Protein AF-A0A164KEP4-F1 (afdb_monomer_lite)

Organism: Bacillus cereus (NCBI:txid1396)

Radius of gyration: 26.26 Å; chains: 1; bounding box: 68×42×62 Å

Secondary structure (DSSP, 8-state):
---THHHHHHHHHHHHHHHHHHH----------------------------------------------TT----GGGGS-HHHHHHHHHHHHHHHSTT-HHHHHHHHHHHHHHHHHHHTPPP-SHHHHHHHHHHHHHSTT-HHHHHHHHHHHHHHHHT--

pLDDT: mean 72.03, std 28.08, range [28.97, 98.75]

Foldseek 3Di:
DPDPPCVPVVVVVVVVVVVCVVPPDDDDDDDDDDDDDDDDDDDDDDDDDDDDDDDDDDDDDDDDPPPPPQPDAQQCLLVDDLVVLLVVLLVVLCVVPPPPVVSSVVSSVLLSVLSVVSNPDRDDDPVLNVLLVVLCVVQPSRSVSSSVSSVVVVVVVVVVD

Structure (mmCIF, N/CA/C/O backbone):
data_AF-A0A164KEP4-F1
#
_entry.id   AF-A0A164KEP4-F1
#
loop_
_atom_site.group_PDB
_atom_site.id
_atom_site.type_symbol
_atom_site.label_atom_id
_atom_site.label_alt_id
_atom_site.label_comp_id
_atom_site.label_asym_id
_atom_site.label_entity_id
_atom_site.label_seq_id
_atom_site.pdbx_PDB_ins_code
_atom_site.Cartn_x
_atom_site.Cartn_y
_atom_site.Cartn_z
_atom_site.occupancy
_atom_site.B_iso_or_equiv
_atom_site.auth_seq_id
_atom_site.auth_comp_id
_atom_site.auth_asym_id
_atom_site.auth_atom_id
_atom_site.pdbx_PDB_model_num
ATOM 1 N N . MET A 1 1 ? -13.850 -23.893 -7.422 1.00 38.22 1 MET A N 1
ATOM 2 C CA . MET A 1 1 ? -13.048 -22.978 -8.260 1.00 38.22 1 MET A CA 1
ATOM 3 C C . MET A 1 1 ? -13.632 -21.589 -8.088 1.00 38.22 1 MET A C 1
ATOM 5 O O . MET A 1 1 ? -14.712 -21.326 -8.595 1.00 38.22 1 MET A O 1
ATOM 9 N N . GLN A 1 2 ? -13.005 -20.753 -7.261 1.00 50.28 2 GLN A N 1
ATOM 10 C CA . GLN A 1 2 ? -13.397 -19.351 -7.129 1.00 50.28 2 GLN A CA 1
ATOM 11 C C . GLN A 1 2 ? -12.776 -18.594 -8.298 1.00 50.28 2 GLN A C 1
ATOM 13 O O . GLN A 1 2 ? -11.561 -18.571 -8.474 1.00 50.28 2 GLN A O 1
ATOM 18 N N . ASN A 1 3 ? -13.642 -18.045 -9.134 1.00 43.00 3 ASN A N 1
ATOM 19 C CA . ASN A 1 3 ? -13.293 -17.336 -10.347 1.00 43.00 3 ASN A CA 1
ATOM 20 C C . ASN A 1 3 ? -12.384 -16.128 -10.056 1.00 43.00 3 ASN A C 1
ATOM 22 O O . ASN A 1 3 ? -12.826 -15.124 -9.506 1.00 43.00 3 ASN A O 1
ATOM 26 N N . SER A 1 4 ? -11.125 -16.199 -10.499 1.00 52.56 4 SER A N 1
ATOM 27 C CA . SER A 1 4 ? -10.121 -15.122 -10.424 1.00 52.56 4 SER A CA 1
ATOM 28 C C . SER A 1 4 ? -10.380 -13.946 -11.383 1.00 52.56 4 SER A C 1
ATOM 30 O O . SER A 1 4 ? -9.485 -13.141 -11.633 1.00 52.56 4 SER A O 1
ATOM 32 N N . PHE A 1 5 ? -11.593 -13.816 -11.928 1.00 51.25 5 PHE A N 1
ATOM 33 C CA . PHE A 1 5 ? -11.946 -12.735 -12.854 1.00 51.25 5 PHE A CA 1
ATOM 34 C C . PHE A 1 5 ? -12.032 -11.358 -12.164 1.00 51.25 5 PHE A C 1
ATOM 36 O O . PHE A 1 5 ? -11.937 -10.338 -12.841 1.00 51.25 5 PHE A O 1
ATOM 43 N N . TYR A 1 6 ? -12.129 -11.307 -10.828 1.00 50.31 6 TYR A N 1
ATOM 44 C CA . TYR A 1 6 ? -12.273 -10.055 -10.067 1.00 50.31 6 TYR A CA 1
ATOM 45 C C . TYR A 1 6 ? -10.962 -9.439 -9.560 1.00 50.31 6 TYR A C 1
ATOM 47 O O . TYR A 1 6 ? -10.939 -8.256 -9.241 1.00 50.31 6 TYR A O 1
ATOM 55 N N . THR A 1 7 ? -9.852 -10.180 -9.527 1.00 55.94 7 THR A N 1
ATOM 56 C CA . THR A 1 7 ? -8.582 -9.667 -8.973 1.00 55.94 7 THR A CA 1
ATOM 57 C C . THR A 1 7 ? -7.692 -8.972 -10.003 1.00 55.94 7 THR A C 1
ATOM 59 O O . THR A 1 7 ? -6.799 -8.220 -9.628 1.00 55.94 7 THR A O 1
ATOM 62 N N . LYS A 1 8 ? -7.936 -9.173 -11.304 1.00 54.47 8 LYS A N 1
ATOM 63 C CA . LYS A 1 8 ? -7.182 -8.509 -12.387 1.00 54.47 8 LYS A CA 1
ATOM 64 C C . LYS A 1 8 ? -7.985 -7.479 -13.182 1.00 54.47 8 LYS A C 1
ATOM 66 O O . LYS A 1 8 ? -7.384 -6.600 -13.788 1.00 54.47 8 LYS A O 1
ATOM 71 N N . TRP A 1 9 ? -9.317 -7.552 -13.169 1.00 52.31 9 TRP A N 1
ATOM 72 C CA . TRP A 1 9 ? -10.171 -6.681 -13.988 1.00 52.31 9 TRP A CA 1
ATOM 73 C C . TRP A 1 9 ? -10.621 -5.400 -13.263 1.00 52.31 9 TRP A C 1
ATOM 75 O O . TRP A 1 9 ? -10.809 -4.363 -13.895 1.00 52.31 9 TRP A O 1
ATOM 85 N N . TRP A 1 10 ? -10.724 -5.428 -11.931 1.00 50.81 10 TRP A N 1
ATOM 86 C CA . TRP A 1 10 ? -11.235 -4.301 -11.140 1.00 50.81 10 TRP A CA 1
ATOM 87 C C . TRP A 1 10 ? -10.346 -3.041 -11.202 1.00 50.81 10 TRP A C 1
ATOM 89 O O . TRP A 1 10 ? -10.863 -1.926 -11.214 1.00 50.81 10 TRP A O 1
ATOM 99 N N . PHE A 1 11 ? -9.028 -3.199 -11.373 1.00 48.41 11 PHE A N 1
ATOM 100 C CA . PHE A 1 11 ? -8.101 -2.070 -11.537 1.00 48.41 11 PHE A CA 1
ATOM 101 C C . PHE A 1 11 ? -8.255 -1.335 -12.879 1.00 48.41 11 PHE A C 1
ATOM 103 O O . PHE A 1 11 ? -8.139 -0.112 -12.921 1.00 48.41 11 PHE A O 1
ATOM 110 N N . TRP A 1 12 ? -8.600 -2.040 -13.965 1.00 53.8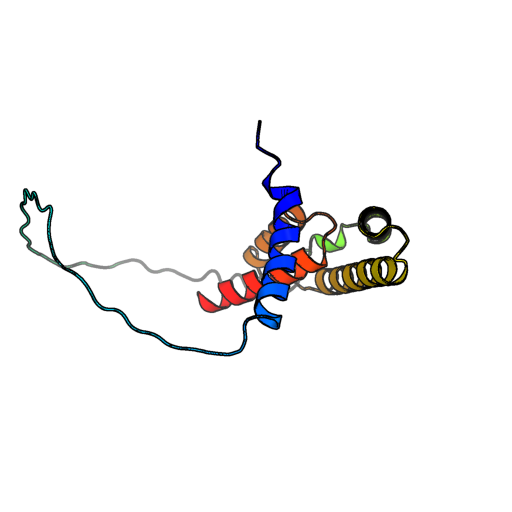1 12 TRP A N 1
ATOM 111 C CA . TRP A 1 12 ? -8.922 -1.398 -15.249 1.00 53.81 12 TRP A CA 1
ATOM 112 C C . TRP A 1 12 ? -10.261 -0.647 -15.203 1.00 53.81 12 TRP A C 1
ATOM 114 O O . TRP A 1 12 ? -10.425 0.356 -15.896 1.00 53.81 12 TRP A O 1
ATOM 124 N N . PHE A 1 13 ? -11.200 -1.073 -14.351 1.00 49.06 13 PHE A N 1
ATOM 125 C CA . PHE A 1 13 ? -12.494 -0.402 -14.201 1.00 49.06 13 PHE A CA 1
ATOM 126 C C . PHE A 1 13 ? -12.362 0.986 -13.542 1.00 49.06 13 PHE A C 1
ATOM 128 O O . PHE A 1 13 ? -13.067 1.908 -13.940 1.00 49.06 13 PHE A O 1
ATOM 135 N N . MET A 1 14 ? -11.416 1.186 -12.613 1.00 55.78 14 MET A N 1
ATOM 136 C CA . MET A 1 14 ? -11.170 2.502 -11.995 1.00 55.78 14 MET A CA 1
ATOM 137 C C . MET A 1 14 ? -10.505 3.504 -12.952 1.00 55.78 14 MET A C 1
ATOM 139 O O . MET A 1 14 ? -10.899 4.667 -12.990 1.00 55.78 14 MET A O 1
ATOM 143 N N . ILE A 1 15 ? -9.549 3.063 -13.778 1.00 57.00 15 ILE A N 1
ATOM 144 C CA . ILE A 1 15 ? -8.893 3.939 -14.766 1.00 57.00 15 ILE A CA 1
ATOM 145 C C . ILE A 1 15 ? -9.878 4.328 -15.886 1.00 57.00 15 ILE A C 1
ATOM 147 O O . ILE A 1 15 ? -9.916 5.487 -16.297 1.00 57.00 15 ILE A O 1
ATOM 151 N N . ALA A 1 16 ? -10.745 3.408 -16.327 1.00 52.84 16 ALA A N 1
ATOM 152 C CA . ALA A 1 16 ? -11.769 3.700 -17.335 1.00 52.84 16 ALA A CA 1
ATOM 153 C C . ALA A 1 16 ? -12.840 4.700 -16.847 1.00 52.84 16 ALA A C 1
ATOM 155 O O . ALA A 1 16 ? -13.275 5.554 -17.619 1.00 52.84 16 ALA A O 1
ATOM 156 N N . VAL A 1 17 ? -13.229 4.657 -15.565 1.00 55.03 17 VAL A N 1
ATOM 157 C CA . VAL A 1 17 ? -14.188 5.619 -14.986 1.00 55.03 17 VAL A CA 1
ATOM 158 C C . VAL A 1 17 ? -13.609 7.042 -14.941 1.00 55.03 17 VAL A C 1
ATOM 160 O O . VAL A 1 17 ? -14.341 7.997 -15.189 1.00 55.03 17 VAL A O 1
ATOM 163 N N . VAL A 1 18 ? -12.299 7.208 -14.727 1.00 51.94 18 VAL A N 1
ATOM 164 C CA . VAL A 1 18 ? -11.646 8.534 -14.721 1.00 51.94 18 VAL A CA 1
ATOM 165 C C . VAL A 1 18 ? -11.544 9.141 -16.132 1.00 51.94 18 VAL A C 1
ATOM 167 O O . VAL A 1 18 ? -11.707 10.350 -16.284 1.00 51.94 18 VAL A O 1
ATOM 170 N N . VAL A 1 19 ? -11.368 8.332 -17.185 1.00 51.28 19 VAL A N 1
ATOM 171 C CA . VAL A 1 19 ? -11.310 8.833 -18.578 1.00 51.28 19 VAL A CA 1
ATOM 172 C C . VAL A 1 19 ? -12.693 9.251 -19.108 1.00 51.28 19 VAL A C 1
ATOM 174 O O . VAL A 1 19 ? -12.793 10.230 -19.849 1.00 51.28 19 VAL A O 1
ATOM 177 N N . ILE A 1 20 ? -13.780 8.590 -18.684 1.00 48.28 20 ILE A N 1
ATOM 178 C CA . ILE A 1 20 ? -15.151 8.951 -19.103 1.00 48.28 20 ILE A CA 1
ATOM 179 C C . ILE A 1 20 ? -15.572 10.331 -18.559 1.00 48.28 20 ILE A C 1
ATOM 181 O O . ILE A 1 20 ? -16.290 11.064 -19.242 1.00 48.28 20 ILE A O 1
ATOM 185 N N . VAL A 1 21 ? -15.078 10.747 -17.386 1.00 46.28 21 VAL A N 1
ATOM 186 C CA . VAL A 1 21 ? -15.424 12.058 -16.798 1.00 46.28 21 VAL A CA 1
ATOM 187 C C . VAL A 1 21 ? -14.712 13.229 -17.500 1.00 46.28 21 VAL A C 1
ATOM 189 O O . VAL A 1 21 ? -15.207 14.352 -17.455 1.00 46.28 21 VAL A O 1
ATOM 192 N N . VAL A 1 22 ? -13.607 12.995 -18.222 1.00 46.94 22 VAL A N 1
ATOM 193 C CA . VAL A 1 22 ? -12.827 14.077 -18.862 1.00 46.94 22 VAL A CA 1
ATOM 194 C C . VAL A 1 22 ? -13.246 14.362 -20.317 1.00 46.94 22 VAL A C 1
ATOM 196 O O . VAL A 1 22 ? -12.948 15.439 -20.828 1.00 46.94 22 VAL A O 1
ATOM 199 N N . VAL A 1 23 ? -14.005 13.480 -20.986 1.00 47.94 23 VAL A N 1
ATOM 200 C CA . VAL A 1 23 ? -14.417 13.692 -22.400 1.00 47.94 23 VAL A CA 1
ATOM 201 C C . VAL A 1 23 ? -15.931 13.915 -22.592 1.00 47.94 23 VAL A C 1
ATOM 203 O O . VAL A 1 23 ? -16.365 14.366 -23.648 1.00 47.94 23 VAL A O 1
ATOM 206 N N . GLY A 1 24 ? -16.768 13.704 -21.576 1.00 43.28 24 GLY A N 1
ATOM 207 C CA . GLY A 1 24 ? -18.232 13.744 -21.719 1.00 43.28 24 GLY A CA 1
ATOM 208 C C . GLY A 1 24 ? -18.930 15.065 -21.379 1.00 43.28 24 GLY A C 1
ATOM 209 O O . GLY A 1 24 ? -20.032 15.029 -20.843 1.00 43.28 24 GLY A O 1
ATOM 210 N N . GLY A 1 25 ? -18.320 16.228 -21.620 1.00 45.19 25 GLY A N 1
ATOM 211 C CA . GLY A 1 25 ? -18.878 17.520 -21.204 1.00 45.19 25 GLY A CA 1
ATOM 212 C C . GLY A 1 25 ? -19.119 18.510 -22.341 1.00 45.19 25 GLY A C 1
ATOM 213 O O . GLY A 1 25 ? -18.365 19.476 -22.416 1.00 45.19 25 GLY A O 1
ATOM 214 N N . LYS A 1 26 ? -20.157 18.311 -23.184 1.00 38.72 26 LYS A N 1
ATOM 215 C CA . LYS A 1 26 ? -20.924 19.395 -23.862 1.00 38.72 26 LYS A CA 1
ATOM 216 C C . LYS A 1 26 ? -22.054 18.916 -24.812 1.00 38.72 26 LYS A C 1
ATOM 218 O O . LYS A 1 26 ? -21.770 18.474 -25.916 1.00 38.72 26 LYS A O 1
ATOM 223 N N . ASN A 1 27 ? -23.305 19.231 -24.420 1.00 40.56 27 ASN A N 1
ATOM 224 C CA . ASN A 1 27 ? -24.537 19.468 -25.226 1.00 40.56 27 ASN A CA 1
ATOM 225 C C . ASN A 1 27 ? -25.177 18.233 -25.916 1.00 40.56 27 ASN A C 1
ATOM 227 O O . ASN A 1 27 ? -24.469 17.449 -26.521 1.00 40.56 27 ASN A O 1
ATOM 231 N N . LYS A 1 28 ? -26.498 17.984 -25.944 1.00 31.06 28 LYS A N 1
ATOM 232 C CA . LYS A 1 28 ? -27.687 18.854 -26.078 1.00 31.06 28 LYS A CA 1
ATOM 233 C C . LYS A 1 28 ? -28.962 18.019 -25.754 1.00 31.06 28 LYS A C 1
ATOM 235 O O . LYS A 1 28 ? -28.941 16.805 -25.911 1.00 31.06 28 LYS A O 1
ATOM 240 N N . LYS A 1 29 ? -30.044 18.679 -25.312 1.00 42.09 29 LYS A N 1
ATOM 241 C CA . LYS A 1 29 ? -31.389 18.126 -25.013 1.00 42.09 29 LYS A CA 1
ATOM 242 C C . LYS A 1 29 ? -32.098 17.543 -26.246 1.00 42.09 29 LYS A C 1
ATOM 244 O O . LYS A 1 29 ? -31.998 18.167 -27.294 1.00 42.09 29 LYS A O 1
ATOM 249 N N . GLU A 1 30 ? -32.934 16.517 -26.047 1.00 36.38 30 GLU A N 1
ATOM 250 C CA . GLU A 1 30 ? -34.264 16.387 -26.676 1.00 36.38 30 GLU A CA 1
ATOM 251 C C . GLU A 1 30 ? -35.164 15.412 -25.883 1.00 36.38 30 GLU A C 1
ATOM 253 O O . GLU A 1 30 ? -34.752 14.313 -25.517 1.00 36.38 30 GLU A O 1
ATOM 258 N N . GLU A 1 31 ? -36.373 15.881 -25.552 1.00 38.47 31 GLU A N 1
ATOM 259 C CA . GLU A 1 31 ? -37.495 15.117 -24.994 1.00 38.47 31 GLU A CA 1
ATOM 260 C C . GLU A 1 31 ? -38.135 14.240 -26.076 1.00 38.47 31 GLU A C 1
ATOM 262 O O . GLU A 1 31 ? -38.320 14.694 -27.202 1.00 38.47 31 GLU A O 1
ATOM 267 N N . ALA A 1 32 ? -38.619 13.056 -25.699 1.00 35.03 32 ALA A N 1
ATOM 268 C CA . ALA A 1 32 ? -39.810 12.481 -26.317 1.00 35.03 32 ALA A CA 1
ATOM 269 C C . ALA A 1 32 ? -40.549 11.595 -25.307 1.00 35.03 32 ALA A C 1
ATOM 271 O O . ALA A 1 32 ? -40.123 10.500 -24.944 1.00 35.03 32 ALA A O 1
ATOM 272 N N . THR A 1 33 ? -41.676 12.122 -24.843 1.00 32.19 33 THR A N 1
ATOM 273 C CA . THR A 1 33 ? -42.779 11.427 -24.186 1.00 32.19 33 THR A CA 1
ATOM 274 C C . THR A 1 33 ? -43.339 10.329 -25.096 1.00 32.19 33 THR A C 1
ATOM 276 O O . THR A 1 33 ? -43.579 10.593 -26.270 1.00 32.19 33 THR A O 1
ATOM 279 N N . THR A 1 34 ? -43.614 9.132 -24.566 1.00 29.86 34 THR A N 1
ATOM 280 C CA . THR A 1 34 ? -44.800 8.311 -24.910 1.00 29.86 34 THR A CA 1
ATOM 281 C C . THR A 1 34 ? -44.891 7.068 -24.012 1.00 29.86 34 THR A C 1
ATOM 283 O O . THR A 1 34 ? -44.154 6.101 -24.157 1.00 29.86 34 THR A O 1
ATOM 286 N N . THR A 1 35 ? -45.855 7.100 -23.093 1.00 30.25 35 THR A N 1
ATOM 287 C CA . THR A 1 35 ? -46.565 5.933 -22.527 1.00 30.25 35 THR A CA 1
ATOM 288 C C . THR A 1 35 ? -47.959 5.978 -23.184 1.00 30.25 35 THR A C 1
ATOM 290 O O . THR A 1 35 ? -48.441 7.102 -23.369 1.00 30.25 35 THR A O 1
ATOM 293 N N . PRO A 1 36 ? -48.631 4.863 -23.562 1.00 40.47 36 PRO A N 1
ATOM 294 C CA . PRO A 1 36 ? -49.321 4.027 -22.565 1.00 40.47 36 PRO A CA 1
ATOM 295 C C . PRO A 1 36 ? -49.513 2.524 -22.900 1.00 40.47 36 PRO A C 1
ATOM 297 O O . PRO A 1 36 ? -49.435 2.114 -24.051 1.00 40.47 36 PRO A O 1
ATOM 300 N N . ALA A 1 37 ? -49.919 1.781 -21.855 1.00 28.97 37 ALA A N 1
ATOM 301 C CA . ALA A 1 37 ? -50.669 0.508 -21.866 1.00 28.97 37 ALA A CA 1
ATOM 302 C C . ALA A 1 37 ? -49.893 -0.773 -22.262 1.00 28.97 37 ALA A C 1
ATOM 304 O O . ALA A 1 37 ? -49.095 -0.768 -23.182 1.00 28.97 37 ALA A O 1
ATOM 305 N N . GLU A 1 38 ? -50.075 -1.960 -21.678 1.00 32.69 38 GLU A N 1
ATOM 306 C CA . GLU A 1 38 ? -50.895 -2.478 -20.578 1.00 32.69 38 GLU A CA 1
ATOM 307 C C . GLU A 1 38 ? -50.562 -3.984 -20.485 1.00 32.69 38 GLU A C 1
ATOM 309 O O . GLU A 1 38 ? -50.685 -4.697 -21.475 1.00 32.69 38 GLU A O 1
ATOM 314 N N . LEU A 1 39 ? -50.163 -4.499 -19.318 1.00 30.00 39 LEU A N 1
ATOM 315 C CA . LEU A 1 39 ? -50.560 -5.854 -18.920 1.00 30.00 39 LEU A CA 1
ATOM 316 C C . LEU A 1 39 ? -50.590 -5.942 -17.393 1.00 30.00 39 LEU A C 1
ATOM 318 O O . LEU A 1 39 ? -49.571 -6.074 -16.717 1.00 30.00 39 LEU A O 1
ATOM 322 N N . LYS A 1 40 ? -51.805 -5.836 -16.863 1.00 33.62 40 LYS A N 1
ATOM 323 C CA . LYS A 1 40 ? -52.163 -5.969 -15.455 1.00 33.62 40 LYS A CA 1
ATOM 324 C C . LYS A 1 40 ? -52.983 -7.253 -15.306 1.00 33.62 40 LYS A C 1
ATOM 326 O O . LYS A 1 40 ? -54.037 -7.379 -15.916 1.00 33.62 40 LYS A O 1
ATOM 331 N N . LYS A 1 41 ? -52.493 -8.186 -14.491 1.00 35.22 41 LYS A N 1
ATOM 332 C CA . LYS A 1 41 ? -53.250 -9.199 -13.727 1.00 35.22 41 LYS A CA 1
ATOM 333 C C . LYS A 1 41 ? -52.405 -9.424 -12.468 1.00 35.22 41 LYS A C 1
ATOM 335 O O . LYS A 1 41 ? -51.324 -9.982 -12.574 1.00 35.22 41 LYS A O 1
ATOM 340 N N . GLU A 1 42 ? -52.605 -8.751 -11.338 1.00 36.88 42 GLU A N 1
ATOM 341 C CA . GLU A 1 42 ? -53.757 -8.686 -10.422 1.00 36.88 42 GLU A CA 1
ATOM 342 C C . GLU A 1 42 ? -54.221 -10.047 -9.889 1.00 36.88 42 GLU A C 1
ATOM 344 O O . GLU A 1 42 ? -54.730 -10.854 -10.658 1.00 36.88 42 GLU A O 1
ATOM 349 N N . ILE A 1 43 ? -53.996 -10.225 -8.576 1.00 31.14 43 ILE A N 1
ATOM 350 C CA . ILE A 1 43 ? -54.799 -10.809 -7.469 1.00 31.14 43 ILE A CA 1
ATOM 351 C C . ILE A 1 43 ? -53.860 -10.625 -6.234 1.00 31.14 43 ILE A C 1
ATOM 353 O O . ILE A 1 43 ? -52.825 -11.279 -6.179 1.00 31.14 43 ILE A O 1
ATOM 357 N N . LYS A 1 44 ? -53.900 -9.559 -5.399 1.00 32.31 44 LYS A N 1
ATOM 358 C CA . LYS A 1 44 ? -54.856 -9.174 -4.316 1.00 32.31 44 LYS A CA 1
ATOM 359 C C . LYS A 1 44 ? -55.255 -10.385 -3.455 1.00 32.31 44 LYS A C 1
ATOM 361 O O . LYS A 1 44 ? -55.620 -11.394 -4.019 1.00 32.31 44 LYS A O 1
ATOM 366 N N . GLN A 1 45 ? -55.256 -10.424 -2.126 1.00 29.33 45 GLN A N 1
ATOM 367 C CA . GLN A 1 45 ? -55.424 -9.473 -1.016 1.00 29.33 45 GLN A CA 1
ATOM 368 C C . GLN A 1 45 ? -55.063 -10.326 0.246 1.00 29.33 45 GLN A C 1
ATOM 370 O O . GLN A 1 45 ? -55.112 -11.546 0.161 1.00 29.33 45 GLN A O 1
ATOM 375 N N . GLU A 1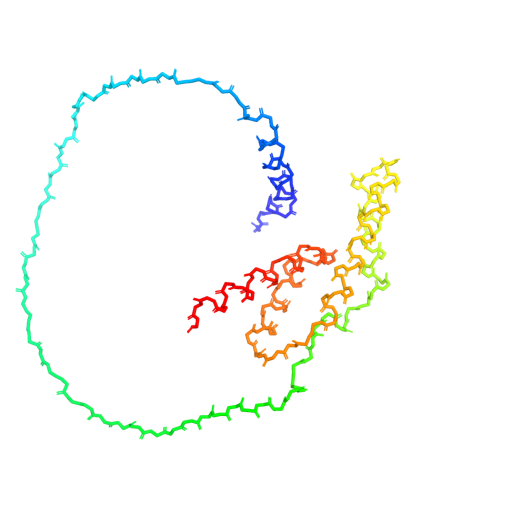 46 ? -54.643 -9.852 1.421 1.00 30.78 46 GLU A N 1
ATOM 376 C CA . GLU A 1 46 ? -55.463 -9.102 2.373 1.00 30.78 46 GLU A CA 1
ATOM 377 C C . GLU A 1 46 ? -54.662 -8.884 3.679 1.00 30.78 46 GLU A C 1
ATOM 379 O O . GLU A 1 46 ? -54.043 -9.802 4.212 1.00 30.78 46 GLU A O 1
ATOM 384 N N . GLN A 1 47 ? -54.669 -7.650 4.180 1.00 34.66 47 GLN A N 1
ATOM 385 C CA . GLN A 1 47 ? -54.353 -7.278 5.566 1.00 34.66 47 GLN A CA 1
ATOM 386 C C . GLN A 1 47 ? -55.700 -7.132 6.306 1.00 34.66 47 GLN A C 1
ATOM 388 O O . GLN A 1 47 ? -56.697 -6.837 5.641 1.00 34.66 47 GLN A O 1
ATOM 393 N N . PRO A 1 48 ? -55.758 -7.221 7.650 1.00 41.75 48 PRO A N 1
ATOM 394 C CA . PRO A 1 48 ? -55.796 -5.969 8.419 1.00 41.75 48 PRO A CA 1
ATOM 395 C C . PRO A 1 48 ? -55.097 -5.999 9.798 1.00 41.75 48 PRO A C 1
ATOM 397 O O . PRO A 1 48 ? -54.623 -7.018 10.284 1.00 41.75 48 PRO A O 1
ATOM 400 N N . ARG A 1 49 ? -55.006 -4.790 10.366 1.00 34.38 49 ARG A N 1
ATOM 401 C CA . ARG A 1 49 ? -54.267 -4.302 11.547 1.00 34.38 49 ARG A CA 1
ATOM 402 C C . ARG A 1 49 ? -54.985 -4.562 12.888 1.00 34.38 49 ARG A C 1
ATOM 404 O O . ARG A 1 49 ? -56.207 -4.629 12.866 1.00 34.38 49 ARG A O 1
ATOM 411 N N . GLN A 1 50 ? -54.238 -4.520 14.008 1.00 32.25 50 GLN A N 1
ATOM 412 C CA . GLN A 1 50 ? -54.476 -3.800 15.303 1.00 32.25 50 GLN A CA 1
ATOM 413 C C . GLN A 1 50 ? -53.702 -4.506 16.448 1.00 32.25 50 GLN A C 1
ATOM 415 O O . GLN A 1 50 ? -53.789 -5.722 16.552 1.00 32.25 50 GLN A O 1
ATOM 420 N N . ASP A 1 51 ? -52.729 -3.885 17.133 1.00 34.28 51 ASP A N 1
ATOM 421 C CA . ASP A 1 51 ? -52.748 -2.894 18.247 1.00 34.28 51 ASP A CA 1
ATOM 422 C C . ASP A 1 51 ? -52.715 -3.559 19.650 1.00 34.28 51 ASP A C 1
ATOM 424 O O . ASP A 1 51 ? -53.106 -4.713 19.790 1.00 34.28 51 ASP A O 1
ATOM 428 N N . VAL A 1 52 ? -52.268 -2.799 20.662 1.00 33.78 52 VAL A N 1
ATOM 429 C CA . VAL A 1 52 ? -52.000 -3.092 22.092 1.00 33.78 52 VAL A CA 1
ATOM 430 C C . VAL A 1 52 ? -50.558 -3.570 22.381 1.00 33.78 52 VAL A C 1
ATOM 432 O O . VAL A 1 52 ? -50.148 -4.600 21.866 1.00 33.78 52 VAL A O 1
ATOM 435 N N . GLN A 1 53 ? -49.684 -3.004 23.228 1.00 30.39 53 GLN A N 1
ATOM 436 C CA . GLN A 1 53 ? -49.508 -1.795 24.062 1.00 30.39 53 GLN A CA 1
ATOM 437 C C . GLN A 1 53 ? -48.764 -2.245 25.347 1.00 30.39 53 GLN A C 1
ATOM 439 O O . GLN A 1 53 ? -49.113 -3.257 25.942 1.00 30.39 53 GLN A O 1
ATOM 444 N N . ALA A 1 54 ? -47.793 -1.424 25.770 1.00 30.42 54 ALA A N 1
ATOM 445 C CA . ALA A 1 54 ? -47.177 -1.301 27.105 1.00 30.42 54 ALA A CA 1
ATOM 446 C C . ALA A 1 54 ? -46.110 -2.315 27.599 1.00 30.42 54 ALA A C 1
ATOM 448 O O . ALA A 1 54 ? -46.324 -3.515 27.724 1.00 30.42 54 ALA A O 1
ATOM 449 N N . GLN A 1 55 ? -44.958 -1.726 27.964 1.00 35.56 55 GLN A N 1
ATOM 450 C CA . GLN A 1 55 ? -43.844 -2.266 28.762 1.00 35.56 55 GLN A CA 1
ATOM 451 C C . GLN A 1 55 ? -44.237 -2.500 30.248 1.00 35.56 55 GLN A C 1
ATOM 453 O O . GLN A 1 55 ? -45.335 -2.112 30.650 1.00 35.56 55 GLN A O 1
ATOM 458 N N . PRO A 1 56 ? -43.336 -3.049 31.098 1.00 40.16 56 PRO A N 1
ATOM 459 C CA . PRO A 1 56 ? -42.378 -2.166 31.788 1.00 40.16 56 PRO A CA 1
ATOM 460 C C . PRO A 1 56 ? -40.935 -2.703 31.932 1.00 40.16 56 PRO A C 1
ATOM 462 O O . PRO A 1 56 ? -40.679 -3.903 31.991 1.00 40.16 56 PRO A O 1
ATOM 465 N N . GLU A 1 57 ? -40.012 -1.738 32.010 1.00 36.03 57 GLU A N 1
ATOM 466 C CA . GLU A 1 57 ? -38.672 -1.739 32.622 1.00 36.03 57 GLU A CA 1
ATOM 467 C C . GLU A 1 57 ? -38.318 -2.886 33.593 1.00 36.03 57 GLU A C 1
ATOM 469 O O . GLU A 1 57 ? -39.094 -3.232 34.483 1.00 36.03 57 GLU A O 1
ATOM 474 N N . LYS A 1 58 ? -37.038 -3.312 33.577 1.00 28.98 58 LYS A N 1
ATOM 475 C CA . LYS A 1 58 ? -36.023 -2.897 34.584 1.00 28.98 58 LYS A CA 1
ATOM 476 C C . LYS A 1 58 ? -34.856 -3.894 34.685 1.00 28.98 58 LYS A C 1
ATOM 478 O O . LYS A 1 58 ? -35.013 -4.982 35.233 1.00 28.98 58 LYS A O 1
ATOM 483 N N . LYS A 1 59 ? -33.653 -3.454 34.290 1.00 34.34 59 LYS A N 1
ATOM 484 C CA . LYS A 1 59 ? -32.471 -3.334 35.176 1.00 34.34 59 LYS A CA 1
ATOM 485 C C . LYS A 1 59 ? -31.255 -2.811 34.401 1.00 34.34 59 LYS A C 1
ATOM 487 O O . LYS A 1 59 ? -30.586 -3.548 33.687 1.00 34.34 59 LYS A O 1
ATOM 492 N N . GLU A 1 60 ? -30.959 -1.533 34.624 1.00 39.97 60 GLU A N 1
ATOM 493 C CA . GLU A 1 60 ? -29.605 -0.978 34.563 1.00 39.97 60 GLU A CA 1
ATOM 494 C C . GLU A 1 60 ? -28.630 -1.799 35.417 1.00 39.97 60 GLU A C 1
ATOM 496 O O . GLU A 1 60 ? -28.979 -2.161 36.546 1.00 39.97 60 GLU A O 1
ATOM 501 N N . LYS A 1 61 ? -27.386 -1.967 34.940 1.00 36.56 61 LYS A N 1
ATOM 502 C CA . LYS A 1 61 ? -26.147 -1.448 35.573 1.00 36.56 61 LYS A CA 1
ATOM 503 C C . LYS A 1 61 ? -24.893 -1.822 34.743 1.00 36.56 61 LYS A C 1
ATOM 505 O O . LYS A 1 61 ? -24.992 -2.694 33.890 1.00 36.56 61 LYS A O 1
ATOM 510 N N . PRO A 1 62 ? -23.740 -1.147 34.917 1.00 42.50 62 PRO A N 1
ATOM 511 C CA . PRO A 1 62 ? -23.342 0.006 34.109 1.00 42.50 62 PRO A CA 1
ATOM 512 C C . PRO A 1 62 ? -21.971 -0.180 33.417 1.00 42.50 62 PRO A C 1
ATOM 514 O O . PRO A 1 62 ? -21.227 -1.096 33.741 1.00 42.50 62 PRO A O 1
ATOM 517 N N . LYS A 1 63 ? -21.644 0.753 32.509 1.00 43.91 63 LYS A N 1
ATOM 518 C CA . LYS A 1 63 ? -20.300 1.178 32.060 1.00 43.91 63 LYS A CA 1
ATOM 519 C C . LYS A 1 63 ? -19.160 0.153 32.198 1.00 43.91 63 LYS A C 1
ATOM 521 O O . LYS A 1 63 ? -18.561 0.025 33.263 1.00 43.91 63 LYS A O 1
ATOM 526 N N . GLN A 1 64 ? -18.718 -0.394 31.070 1.00 33.06 64 GLN A N 1
ATOM 527 C CA . GLN A 1 64 ? -17.279 -0.505 30.851 1.00 33.06 64 GLN A CA 1
ATOM 528 C C . GLN A 1 64 ? -16.866 0.636 29.929 1.00 33.06 64 GLN A C 1
ATOM 530 O O . GLN A 1 64 ? -16.863 0.516 28.709 1.00 33.06 64 GLN A O 1
ATOM 535 N N . ASP A 1 65 ? -16.532 1.760 30.566 1.00 43.50 65 ASP A N 1
ATOM 536 C CA . ASP A 1 65 ? -15.385 2.561 30.154 1.00 43.50 65 ASP A CA 1
ATOM 537 C C . ASP A 1 65 ? -14.217 1.585 29.959 1.00 43.50 65 ASP A C 1
ATOM 539 O O . ASP A 1 65 ? -13.490 1.260 30.898 1.00 43.50 65 ASP A O 1
ATOM 543 N N . VAL A 1 66 ? -14.045 1.061 28.746 1.00 44.38 66 VAL A N 1
ATOM 544 C CA . VAL A 1 66 ? -12.733 0.574 28.334 1.00 44.38 66 VAL A CA 1
ATOM 545 C C . VAL A 1 66 ? -11.993 1.802 27.844 1.00 44.38 66 VAL A C 1
ATOM 547 O O . VAL A 1 66 ? -11.740 2.012 26.662 1.00 44.38 66 VAL A O 1
ATOM 550 N N . GLN A 1 67 ? -11.627 2.621 28.822 1.00 41.12 67 GLN A N 1
ATOM 551 C CA . GLN A 1 67 ? -10.475 3.491 28.754 1.00 41.12 67 GLN A CA 1
ATOM 552 C C . GLN A 1 67 ? -9.245 2.562 28.692 1.00 41.12 67 GLN A C 1
ATOM 554 O O . GLN A 1 67 ? -8.470 2.453 29.639 1.00 41.12 67 GLN A O 1
ATOM 559 N N . GLN A 1 68 ? -9.110 1.798 27.595 1.00 42.47 68 GLN A N 1
ATOM 560 C CA . GLN A 1 68 ? -7.875 1.099 27.283 1.00 42.47 68 GLN A CA 1
ATOM 561 C C . GLN A 1 68 ? -6.900 2.206 26.934 1.00 42.47 68 GLN A C 1
ATOM 563 O O . GLN A 1 68 ? -7.041 2.891 25.924 1.00 42.47 68 GLN A O 1
ATOM 568 N N . SER A 1 69 ? -5.960 2.403 27.851 1.00 41.59 69 SER A N 1
ATOM 569 C CA . SER A 1 69 ? -4.688 3.079 27.647 1.00 41.59 69 SER A CA 1
ATOM 570 C C . SER A 1 69 ? -4.296 3.134 26.170 1.00 41.59 69 SER A C 1
ATOM 572 O O . SER A 1 69 ? -4.327 2.105 25.492 1.00 41.59 69 SER A O 1
ATOM 574 N N . ALA A 1 70 ? -3.903 4.321 25.714 1.00 49.75 70 ALA A N 1
ATOM 575 C CA . ALA A 1 70 ? -3.512 4.685 24.351 1.00 49.75 70 ALA A CA 1
ATOM 576 C C . ALA A 1 70 ? -2.277 3.926 23.788 1.00 49.75 70 ALA A C 1
ATOM 578 O O . ALA A 1 70 ? -1.372 4.523 23.218 1.00 49.75 70 ALA A O 1
ATOM 579 N N . SER A 1 71 ? -2.200 2.606 23.962 1.00 56.47 71 SER A N 1
ATOM 580 C CA . SER A 1 71 ? -1.049 1.758 23.634 1.00 56.47 71 SER A CA 1
ATOM 581 C C . SER A 1 71 ? -1.397 0.272 23.407 1.00 56.47 71 SER A C 1
ATOM 583 O O . SER A 1 71 ? -0.496 -0.561 23.362 1.00 56.47 71 SER A O 1
ATOM 585 N N . GLY A 1 72 ? -2.679 -0.096 23.262 1.00 75.06 72 GLY A N 1
ATOM 586 C CA . GLY A 1 72 ? -3.102 -1.507 23.188 1.00 75.06 72 GLY A CA 1
ATOM 587 C C . GLY A 1 72 ? -3.106 -2.158 21.797 1.00 75.06 72 GLY A C 1
ATOM 588 O O . GLY A 1 72 ? -3.013 -3.381 21.702 1.00 75.06 72 GLY A O 1
ATOM 589 N N . PHE A 1 73 ? -3.213 -1.385 20.713 1.00 90.50 73 PHE A N 1
ATOM 590 C CA . PHE A 1 73 ? -3.406 -1.934 19.366 1.00 90.50 73 PHE A CA 1
ATOM 591 C C . PHE A 1 73 ? -2.162 -1.735 18.496 1.00 90.50 73 PHE A C 1
ATOM 593 O O . PHE A 1 73 ? -1.866 -0.637 18.027 1.00 90.50 73 PHE A O 1
ATOM 600 N N . THR A 1 74 ? -1.417 -2.816 18.254 1.00 94.94 74 THR A N 1
ATOM 601 C CA . THR A 1 74 ? -0.282 -2.790 17.324 1.00 94.94 74 THR A CA 1
ATOM 602 C C . THR A 1 74 ? -0.778 -2.760 15.882 1.00 94.94 74 THR A C 1
ATOM 604 O O . THR A 1 74 ? -1.493 -3.660 15.441 1.00 94.94 74 THR A O 1
ATOM 607 N N . ASN A 1 75 ? -0.359 -1.741 15.133 1.00 96.44 75 ASN A N 1
ATOM 608 C CA . ASN A 1 75 ? -0.646 -1.632 13.710 1.00 96.44 75 ASN A CA 1
ATOM 609 C C . ASN A 1 75 ? 0.032 -2.778 12.927 1.00 96.44 75 ASN A C 1
ATOM 611 O O . ASN A 1 75 ? 1.263 -2.862 12.944 1.00 96.44 75 ASN A O 1
ATOM 615 N N . PRO A 1 76 ? -0.727 -3.649 12.231 1.00 97.19 76 PRO A N 1
ATOM 616 C CA . PRO A 1 76 ? -0.176 -4.799 11.510 1.00 97.19 76 PRO A CA 1
ATOM 617 C C . PRO A 1 76 ? 0.791 -4.423 10.377 1.00 97.19 76 PRO A C 1
ATOM 619 O O . PRO A 1 76 ? 1.620 -5.254 10.013 1.00 97.19 76 PRO A O 1
ATOM 622 N N . ILE A 1 77 ? 0.751 -3.185 9.865 1.00 97.44 77 ILE A N 1
ATOM 623 C CA . ILE A 1 77 ? 1.714 -2.684 8.868 1.00 97.44 77 ILE A CA 1
ATOM 624 C C . ILE A 1 77 ? 3.148 -2.723 9.412 1.00 97.44 77 ILE A C 1
ATOM 626 O O . ILE A 1 77 ? 4.075 -3.014 8.661 1.00 97.44 77 ILE A O 1
ATOM 630 N N . LYS A 1 78 ? 3.333 -2.525 10.727 1.00 96.75 78 LYS A N 1
ATOM 631 C CA . LYS A 1 78 ? 4.656 -2.541 11.377 1.00 96.75 78 LYS A CA 1
ATOM 632 C C . LYS A 1 78 ? 5.369 -3.891 11.271 1.00 96.75 78 LYS A C 1
ATOM 634 O O . LYS A 1 78 ? 6.584 -3.946 11.424 1.00 96.75 78 LYS A O 1
ATOM 639 N N . ASN A 1 79 ? 4.624 -4.967 11.014 1.00 96.69 79 ASN A N 1
ATOM 640 C CA . ASN A 1 79 ? 5.172 -6.314 10.855 1.00 96.69 79 ASN A CA 1
ATOM 641 C C . ASN A 1 79 ? 5.517 -6.647 9.394 1.00 96.69 79 ASN A C 1
ATOM 643 O O . ASN A 1 79 ? 6.024 -7.734 9.122 1.00 96.69 79 ASN A O 1
ATOM 647 N N . ILE A 1 80 ? 5.214 -5.753 8.450 1.00 96.75 80 ILE A N 1
ATOM 648 C CA . ILE A 1 80 ? 5.537 -5.937 7.037 1.00 96.75 80 ILE A CA 1
ATOM 649 C C . ILE A 1 80 ? 6.966 -5.450 6.799 1.00 96.75 80 ILE A C 1
ATOM 651 O O . ILE A 1 80 ? 7.307 -4.306 7.100 1.00 96.75 80 ILE A O 1
ATOM 655 N N . ASP A 1 81 ? 7.798 -6.301 6.200 1.00 98.06 81 ASP A N 1
ATOM 656 C CA . ASP A 1 81 ? 9.112 -5.890 5.710 1.00 98.06 81 ASP A CA 1
ATOM 657 C C . ASP A 1 81 ? 8.938 -4.929 4.523 1.00 98.06 81 ASP A C 1
ATOM 659 O O . ASP A 1 81 ? 8.588 -5.334 3.408 1.00 98.06 81 ASP A O 1
ATOM 663 N N . LYS A 1 82 ? 9.195 -3.638 4.766 1.00 97.31 82 LYS A N 1
ATOM 664 C CA . LYS A 1 82 ? 9.087 -2.586 3.750 1.00 97.31 82 LYS A CA 1
ATOM 665 C C . LYS A 1 82 ? 9.985 -2.859 2.544 1.00 97.31 82 LYS A C 1
ATOM 667 O O . LYS A 1 82 ? 9.568 -2.601 1.418 1.00 97.31 82 LYS A O 1
ATOM 672 N N . ALA A 1 83 ? 11.202 -3.366 2.743 1.00 98.06 83 ALA A N 1
ATOM 673 C CA . ALA A 1 83 ? 12.127 -3.607 1.641 1.00 98.06 83 ALA A CA 1
ATOM 674 C C . ALA A 1 83 ? 11.604 -4.725 0.732 1.00 98.06 83 ALA A C 1
ATOM 676 O O . ALA A 1 83 ? 11.544 -4.552 -0.488 1.00 98.06 83 ALA A O 1
ATOM 677 N N . ALA A 1 84 ? 11.149 -5.833 1.322 1.00 98.19 84 ALA A N 1
ATOM 678 C CA . ALA A 1 84 ? 10.543 -6.931 0.573 1.00 98.19 84 ALA A CA 1
ATOM 679 C C . ALA A 1 84 ? 9.267 -6.486 -0.166 1.00 98.19 84 ALA A C 1
ATOM 681 O O . ALA A 1 84 ? 9.113 -6.759 -1.359 1.00 98.19 84 ALA A O 1
ATOM 682 N N . ALA A 1 85 ? 8.388 -5.742 0.511 1.00 97.81 85 ALA A N 1
ATOM 683 C CA . ALA A 1 85 ? 7.152 -5.239 -0.077 1.00 97.81 85 ALA A CA 1
ATOM 684 C C . ALA A 1 85 ? 7.413 -4.260 -1.238 1.00 97.81 85 ALA A C 1
ATOM 686 O O . ALA A 1 85 ? 6.820 -4.390 -2.309 1.00 97.81 85 ALA A O 1
ATOM 687 N N . MET A 1 86 ? 8.349 -3.317 -1.075 1.00 98.31 86 MET A N 1
ATOM 688 C CA . MET A 1 86 ? 8.711 -2.363 -2.130 1.00 98.31 86 MET A CA 1
ATOM 689 C C . MET A 1 86 ? 9.428 -3.025 -3.306 1.00 98.31 86 MET A C 1
ATOM 691 O O . MET A 1 86 ? 9.258 -2.588 -4.443 1.00 98.31 86 MET A O 1
ATOM 695 N N . ASN A 1 87 ? 10.185 -4.100 -3.079 1.00 98.38 87 ASN A N 1
ATOM 696 C CA . ASN A 1 87 ? 10.730 -4.898 -4.176 1.00 98.38 87 ASN A CA 1
ATOM 697 C C . ASN A 1 87 ? 9.608 -5.557 -4.989 1.00 98.38 87 ASN A C 1
ATOM 699 O O . ASN A 1 87 ? 9.619 -5.461 -6.213 1.00 98.38 87 ASN A O 1
ATOM 703 N N . ALA A 1 88 ? 8.594 -6.136 -4.336 1.00 97.81 88 ALA A N 1
ATOM 704 C CA . ALA A 1 88 ? 7.438 -6.700 -5.036 1.00 97.81 88 ALA A CA 1
ATOM 705 C C . ALA A 1 88 ? 6.668 -5.641 -5.849 1.00 97.81 88 ALA A C 1
ATOM 707 O O . ALA A 1 88 ? 6.288 -5.900 -6.994 1.00 97.81 88 ALA A O 1
ATOM 708 N N . VAL A 1 89 ? 6.489 -4.435 -5.296 1.00 97.81 89 VAL A N 1
ATOM 709 C CA . VAL A 1 89 ? 5.894 -3.294 -6.013 1.00 97.81 89 VAL A CA 1
ATOM 710 C C . VAL A 1 89 ? 6.710 -2.930 -7.254 1.00 97.81 89 VAL A C 1
ATOM 712 O O . VAL A 1 89 ? 6.139 -2.793 -8.334 1.00 97.81 89 VAL A O 1
ATOM 715 N N . LYS A 1 90 ? 8.036 -2.802 -7.125 1.00 98.12 90 LYS A N 1
ATOM 716 C CA . LYS A 1 90 ? 8.928 -2.461 -8.246 1.00 98.12 90 LYS A CA 1
ATOM 717 C C . LYS A 1 90 ? 8.876 -3.508 -9.355 1.00 98.12 90 LYS A C 1
ATOM 719 O O . LYS A 1 90 ? 8.764 -3.147 -10.522 1.00 98.12 90 LYS A O 1
ATOM 724 N N . GLU A 1 91 ? 8.914 -4.791 -9.005 1.00 98.19 91 GLU A N 1
ATOM 725 C CA . GLU A 1 91 ? 8.817 -5.876 -9.989 1.00 98.19 91 GLU A CA 1
ATOM 726 C C . GLU A 1 91 ? 7.464 -5.874 -10.710 1.00 98.19 91 GLU A C 1
ATOM 728 O O . GLU A 1 91 ? 7.402 -6.051 -11.929 1.00 98.19 91 GLU A O 1
ATOM 733 N N . LYS A 1 92 ? 6.372 -5.594 -9.989 1.00 96.12 92 LYS A N 1
ATOM 734 C CA . LYS A 1 92 ? 5.052 -5.426 -10.604 1.00 96.12 92 LYS A CA 1
ATOM 735 C C . LYS A 1 92 ? 5.006 -4.210 -11.532 1.00 96.12 92 LYS A C 1
ATOM 737 O O . LYS A 1 92 ? 4.496 -4.326 -12.641 1.00 96.12 92 LYS A O 1
ATOM 742 N N . ALA A 1 93 ? 5.569 -3.075 -11.121 1.00 97.00 93 ALA A N 1
ATOM 743 C CA . ALA A 1 93 ? 5.585 -1.858 -11.928 1.00 97.00 93 ALA A CA 1
ATOM 744 C C . ALA A 1 93 ? 6.352 -2.051 -13.247 1.00 97.00 93 ALA A C 1
ATOM 746 O O . ALA A 1 93 ? 5.842 -1.684 -14.300 1.00 97.00 93 ALA A O 1
ATOM 747 N N . LYS A 1 94 ? 7.523 -2.707 -13.218 1.00 98.12 94 LYS A N 1
ATOM 748 C CA . LYS A 1 94 ? 8.282 -3.066 -14.434 1.00 98.12 94 LYS A CA 1
ATOM 749 C C . LYS A 1 94 ? 7.464 -3.915 -15.407 1.00 98.12 94 LYS A C 1
ATOM 751 O O . LYS A 1 94 ? 7.583 -3.760 -16.617 1.00 98.12 94 LYS A O 1
ATOM 756 N N . LYS A 1 95 ? 6.656 -4.833 -14.873 1.00 97.75 95 LYS A N 1
ATOM 757 C CA . LYS A 1 95 ? 5.808 -5.725 -15.665 1.00 97.75 95 LYS A CA 1
ATOM 758 C C . LYS A 1 95 ? 4.604 -5.008 -16.273 1.00 97.75 95 LYS A C 1
ATOM 760 O O . LYS A 1 95 ? 4.260 -5.286 -17.418 1.00 97.75 95 LYS A O 1
ATOM 765 N N . ASP A 1 96 ? 3.947 -4.155 -15.496 1.00 96.81 96 ASP A N 1
ATOM 766 C CA . ASP A 1 96 ? 2.724 -3.468 -15.920 1.00 96.81 96 ASP A CA 1
ATOM 767 C C . ASP A 1 96 ? 3.027 -2.294 -16.865 1.00 96.81 96 ASP A C 1
ATOM 769 O O . ASP A 1 96 ? 2.216 -1.982 -17.735 1.00 96.81 96 ASP A O 1
ATOM 773 N N . PHE A 1 97 ? 4.206 -1.682 -16.721 1.00 95.75 97 PHE A N 1
ATOM 774 C CA . PHE A 1 97 ? 4.646 -0.506 -17.471 1.00 95.75 97 PHE A CA 1
ATOM 775 C C . PHE A 1 97 ? 6.015 -0.754 -18.125 1.00 95.75 97 PHE A C 1
ATOM 777 O O . PHE A 1 97 ? 7.007 -0.137 -17.724 1.00 95.75 97 PHE A O 1
ATOM 784 N N . PRO A 1 98 ? 6.116 -1.682 -19.096 1.00 97.44 98 PRO A N 1
ATOM 785 C CA . PRO A 1 98 ? 7.382 -1.966 -19.767 1.00 97.44 98 PRO A CA 1
ATOM 786 C C . PRO A 1 98 ? 7.913 -0.705 -20.460 1.00 97.44 98 PRO A C 1
ATOM 788 O O . PRO A 1 98 ? 7.149 0.037 -21.072 1.00 97.44 98 PRO A O 1
ATOM 791 N N . ASP A 1 99 ? 9.216 -0.456 -20.320 1.00 97.44 99 ASP A N 1
ATOM 792 C CA . ASP A 1 99 ? 9.953 0.698 -20.867 1.00 97.44 99 ASP A CA 1
ATOM 793 C C . ASP A 1 99 ? 9.482 2.102 -20.425 1.00 97.44 99 ASP A C 1
ATOM 795 O O . ASP A 1 99 ? 10.144 3.096 -20.727 1.00 97.44 99 ASP A O 1
ATOM 799 N N . ASP A 1 100 ? 8.413 2.212 -19.633 1.00 98.31 100 ASP A N 1
ATOM 800 C CA . ASP A 1 100 ? 7.966 3.462 -19.015 1.00 98.31 100 ASP A CA 1
ATOM 801 C C . ASP A 1 100 ? 8.555 3.620 -17.605 1.00 98.31 100 ASP A C 1
ATOM 803 O O . ASP A 1 100 ? 7.899 3.452 -16.572 1.00 98.31 100 ASP A O 1
ATOM 807 N N . TYR A 1 101 ? 9.845 3.944 -17.566 1.00 97.94 101 TYR A N 1
ATOM 808 C CA . TYR A 1 101 ? 10.595 4.132 -16.321 1.00 97.94 101 TYR A CA 1
ATOM 809 C C . TYR A 1 101 ? 10.046 5.268 -15.446 1.00 97.94 101 TYR A C 1
ATOM 811 O O . TYR A 1 101 ? 10.172 5.214 -14.222 1.00 97.94 101 TYR A O 1
ATOM 819 N N . MET A 1 102 ? 9.423 6.287 -16.049 1.00 98.31 102 MET A N 1
ATOM 820 C CA . MET A 1 102 ? 8.816 7.391 -15.303 1.00 98.31 102 MET A CA 1
ATOM 821 C C . MET A 1 102 ? 7.623 6.891 -14.492 1.00 98.31 102 MET A C 1
ATOM 823 O O . MET A 1 102 ? 7.563 7.126 -13.283 1.00 98.31 102 MET A O 1
ATOM 827 N N . THR A 1 103 ? 6.722 6.137 -15.124 1.00 96.81 103 THR A N 1
ATOM 828 C CA . THR A 1 103 ? 5.577 5.539 -14.433 1.00 96.81 103 THR A CA 1
ATOM 829 C C . THR A 1 103 ? 6.020 4.474 -13.432 1.00 96.81 103 THR A C 1
ATOM 831 O O . THR A 1 103 ? 5.490 4.430 -12.322 1.00 96.81 103 THR A O 1
ATOM 834 N N . GLN A 1 104 ? 7.031 3.660 -13.756 1.00 98.19 104 GLN A N 1
ATOM 835 C CA . GLN A 1 104 ? 7.585 2.681 -12.811 1.00 98.19 104 GLN A CA 1
ATOM 836 C C . GLN A 1 104 ? 8.067 3.339 -11.511 1.00 98.19 104 GLN A C 1
ATOM 838 O O . GLN A 1 104 ? 7.704 2.891 -10.418 1.00 98.19 104 GLN A O 1
ATOM 843 N N . ASN A 1 105 ? 8.862 4.408 -11.630 1.00 98.31 105 ASN A N 1
ATOM 844 C CA . ASN A 1 105 ? 9.382 5.150 -10.483 1.00 98.31 105 ASN A CA 1
ATOM 845 C C . ASN A 1 105 ? 8.250 5.816 -9.700 1.00 98.31 105 ASN A C 1
ATOM 847 O O . ASN A 1 105 ? 8.183 5.653 -8.483 1.00 98.31 105 ASN A O 1
ATOM 851 N N . TYR A 1 106 ? 7.320 6.478 -10.394 1.00 98.12 106 TYR A N 1
ATOM 852 C CA . TYR A 1 106 ? 6.159 7.111 -9.771 1.00 98.12 106 TYR A CA 1
ATOM 853 C C . TYR A 1 106 ? 5.336 6.115 -8.942 1.00 98.12 106 TYR A C 1
ATOM 855 O O . TYR A 1 106 ? 5.046 6.366 -7.775 1.00 98.12 106 TYR A O 1
ATOM 863 N N . VAL A 1 107 ? 5.014 4.946 -9.506 1.00 97.19 107 VAL A N 1
ATOM 864 C CA . VAL A 1 107 ? 4.250 3.907 -8.799 1.00 97.19 107 VAL A CA 1
ATOM 865 C C . VAL A 1 107 ? 5.001 3.413 -7.564 1.00 97.19 107 VAL A C 1
ATOM 867 O O . VAL A 1 107 ? 4.401 3.293 -6.496 1.00 97.19 107 VAL A O 1
ATOM 870 N N . ALA A 1 108 ? 6.303 3.139 -7.677 1.00 97.56 108 ALA A N 1
ATOM 871 C CA . ALA A 1 108 ? 7.101 2.681 -6.542 1.00 97.56 108 ALA A CA 1
ATOM 872 C C . ALA A 1 108 ? 7.188 3.737 -5.425 1.00 97.56 108 ALA A C 1
ATOM 874 O O . ALA A 1 108 ? 7.080 3.397 -4.244 1.00 97.56 108 ALA A O 1
ATOM 875 N N . GLU A 1 109 ? 7.351 5.010 -5.786 1.00 98.44 109 GLU A N 1
ATOM 876 C CA . GLU A 1 109 ? 7.392 6.124 -4.839 1.00 98.44 109 GLU A CA 1
ATOM 877 C C . GLU A 1 109 ? 6.055 6.321 -4.121 1.00 98.44 109 GLU A C 1
ATOM 879 O O . GLU A 1 109 ? 6.031 6.402 -2.891 1.00 98.44 109 GLU A O 1
ATOM 884 N N . GLU A 1 110 ? 4.940 6.357 -4.853 1.00 98.38 110 GLU A N 1
ATOM 885 C CA . GLU A 1 110 ? 3.610 6.541 -4.264 1.00 98.38 110 GLU A CA 1
ATOM 886 C C . GLU A 1 110 ? 3.231 5.375 -3.342 1.00 98.38 110 GLU A C 1
ATOM 888 O O . GLU A 1 110 ? 2.758 5.591 -2.225 1.00 98.38 110 GLU A O 1
ATOM 893 N N . GLN A 1 111 ? 3.535 4.137 -3.741 1.00 98.56 111 GLN A N 1
ATOM 894 C CA . GLN A 1 111 ? 3.337 2.963 -2.887 1.00 98.56 111 GLN A CA 1
ATOM 895 C C . GLN A 1 111 ? 4.194 3.023 -1.613 1.00 98.56 111 GLN A C 1
ATOM 897 O O . GLN A 1 111 ? 3.708 2.683 -0.533 1.00 98.56 111 GLN A O 1
ATOM 902 N N . SER A 1 112 ? 5.438 3.511 -1.699 1.00 98.62 112 SER A N 1
ATOM 903 C CA . SER A 1 112 ? 6.283 3.710 -0.515 1.00 98.62 112 SER A CA 1
ATOM 904 C C . SER A 1 112 ? 5.720 4.782 0.420 1.00 98.62 112 SER A C 1
ATOM 906 O O . SER A 1 112 ? 5.703 4.577 1.633 1.00 98.62 112 SER A O 1
ATOM 908 N N . LYS A 1 113 ? 5.238 5.912 -0.114 1.00 98.75 113 LYS A N 1
ATOM 909 C CA . LYS A 1 113 ? 4.617 6.976 0.695 1.00 98.75 113 LYS A CA 1
ATOM 910 C C . LYS A 1 113 ? 3.350 6.482 1.387 1.00 98.75 113 LYS A C 1
ATOM 912 O O . LYS A 1 113 ? 3.134 6.780 2.561 1.00 98.75 113 LYS A O 1
ATOM 917 N N . ALA A 1 114 ? 2.525 5.706 0.685 1.00 98.69 114 ALA A N 1
ATOM 918 C CA . ALA A 1 114 ? 1.330 5.113 1.267 1.00 98.69 114 ALA A CA 1
ATOM 919 C C . ALA A 1 114 ? 1.666 4.105 2.371 1.00 98.69 114 ALA A C 1
ATOM 921 O O . ALA A 1 114 ? 1.013 4.120 3.413 1.00 98.69 114 ALA A O 1
ATOM 922 N N . PHE A 1 115 ? 2.713 3.291 2.186 1.00 98.69 115 PHE A N 1
ATOM 923 C CA . PHE A 1 115 ? 3.227 2.417 3.239 1.00 98.69 115 PHE A CA 1
ATOM 924 C C . PHE A 1 115 ? 3.630 3.218 4.480 1.00 98.69 115 PHE A C 1
ATOM 926 O O . PHE A 1 115 ? 3.197 2.896 5.582 1.00 98.69 115 PHE A O 1
ATOM 933 N N . ASP A 1 116 ? 4.427 4.277 4.308 1.00 98.69 116 ASP A N 1
ATOM 934 C CA . ASP A 1 116 ? 4.903 5.101 5.424 1.00 98.69 116 ASP A CA 1
ATOM 935 C C . ASP A 1 116 ? 3.752 5.777 6.170 1.00 98.69 116 ASP A C 1
ATOM 937 O O . ASP A 1 116 ? 3.730 5.781 7.403 1.00 98.69 116 ASP A O 1
ATOM 941 N N . HIS A 1 117 ? 2.760 6.277 5.430 1.00 98.56 117 HIS A N 1
ATOM 942 C CA . HIS A 1 117 ? 1.536 6.814 6.009 1.00 98.56 117 HIS A CA 1
ATOM 943 C C . HIS A 1 117 ? 0.805 5.758 6.845 1.00 98.56 117 HIS A C 1
ATOM 945 O O . HIS A 1 117 ? 0.554 5.978 8.027 1.00 98.56 117 HIS A O 1
ATOM 951 N N . LEU A 1 118 ? 0.510 4.599 6.250 1.00 98.50 118 LEU A N 1
ATOM 952 C CA . LEU A 1 118 ? -0.184 3.497 6.913 1.00 98.50 118 LEU A CA 1
ATOM 953 C C . LEU A 1 118 ? 0.568 3.002 8.150 1.00 98.50 118 LEU A C 1
ATOM 955 O O . LEU A 1 118 ? -0.059 2.719 9.165 1.00 98.50 118 LEU A O 1
ATOM 959 N N . ASN A 1 119 ? 1.897 2.928 8.090 1.00 97.81 119 ASN A N 1
ATOM 960 C CA . ASN A 1 119 ? 2.760 2.503 9.191 1.00 97.81 119 ASN A CA 1
ATOM 961 C C . ASN A 1 119 ? 2.731 3.478 10.381 1.00 97.81 119 ASN A C 1
ATOM 963 O O . ASN A 1 119 ? 2.873 3.062 11.534 1.00 97.81 119 ASN A O 1
ATOM 967 N N . GLY A 1 120 ? 2.538 4.770 10.098 1.00 97.38 120 GLY A N 1
ATOM 968 C CA . GLY A 1 120 ? 2.428 5.835 11.093 1.00 97.38 120 GLY A CA 1
ATOM 969 C C . GLY A 1 120 ? 1.064 5.932 11.780 1.00 97.38 120 GLY A C 1
ATOM 970 O O . GLY A 1 120 ? 0.935 6.684 12.742 1.00 97.38 120 GLY A O 1
ATOM 971 N N . ILE A 1 121 ? 0.049 5.189 11.325 1.00 96.62 121 ILE A N 1
ATOM 972 C CA . ILE A 1 121 ? -1.289 5.230 11.926 1.00 96.62 121 ILE A CA 1
ATOM 973 C C . ILE A 1 121 ? -1.267 4.571 13.308 1.00 96.62 121 ILE A C 1
ATOM 975 O O . ILE A 1 121 ? -0.892 3.402 13.460 1.00 96.62 121 ILE A O 1
ATOM 979 N N . GLU A 1 122 ? -1.727 5.324 14.304 1.00 96.00 122 GLU A N 1
ATOM 980 C CA . GLU A 1 122 ? -2.061 4.828 15.635 1.00 96.00 122 GLU A CA 1
ATOM 981 C C . GLU A 1 122 ? -3.513 4.352 15.654 1.00 96.00 122 GLU A C 1
ATOM 983 O O . GLU A 1 122 ? -4.426 5.119 15.350 1.00 96.00 122 GLU A O 1
ATOM 988 N N . LEU A 1 123 ? -3.714 3.086 16.015 1.00 95.75 123 LEU A N 1
ATOM 989 C CA . LEU A 1 123 ? -5.035 2.470 16.086 1.00 95.75 123 LEU A CA 1
ATOM 990 C C . LEU A 1 123 ? -5.622 2.668 17.485 1.00 95.75 123 LEU A C 1
ATOM 992 O O . LEU A 1 123 ? -4.987 2.325 18.486 1.00 95.75 123 LEU A O 1
ATOM 996 N N . LYS A 1 124 ? -6.837 3.207 17.550 1.00 93.69 124 LYS A N 1
ATOM 997 C CA . LYS A 1 124 ? -7.494 3.629 18.796 1.00 93.69 124 LYS A CA 1
ATOM 998 C C . LYS A 1 124 ? -8.557 2.653 19.281 1.00 93.69 124 LYS A C 1
ATOM 1000 O O . LYS A 1 124 ? -8.964 2.735 20.437 1.00 93.69 124 LYS A O 1
ATOM 1005 N N . SER A 1 125 ? -8.990 1.725 18.430 1.00 93.94 125 SER A N 1
ATOM 1006 C CA . SER A 1 125 ? -10.006 0.738 18.785 1.00 93.94 125 SER A CA 1
ATOM 1007 C C . SER A 1 125 ? -9.789 -0.618 18.108 1.00 93.94 125 SER A C 1
ATOM 1009 O O . SER A 1 125 ? -9.000 -0.768 17.167 1.00 93.94 125 SER A O 1
ATOM 1011 N N . GLN A 1 126 ? -10.522 -1.625 18.588 1.00 94.75 126 GLN A N 1
ATOM 1012 C CA . GLN A 1 126 ? -10.514 -2.965 18.006 1.00 94.75 126 GLN A CA 1
ATOM 1013 C C . GLN A 1 126 ? -11.115 -2.974 16.591 1.00 94.75 126 GLN A C 1
ATOM 1015 O O . GLN A 1 126 ? -10.676 -3.749 15.740 1.00 94.75 126 GLN A O 1
ATOM 1020 N N . GLU A 1 127 ? -12.095 -2.115 16.318 1.00 94.88 127 GLU A N 1
ATOM 1021 C CA . GLU A 1 127 ? -12.712 -1.949 15.004 1.00 94.88 127 GLU A CA 1
ATOM 1022 C C . GLU A 1 127 ? -11.706 -1.392 13.991 1.00 94.88 127 GLU A C 1
ATOM 1024 O O . GLU A 1 127 ? -11.565 -1.970 12.914 1.00 94.88 127 GLU A O 1
ATOM 1029 N N . GLU A 1 128 ? -10.945 -0.349 14.350 1.00 96.56 128 GLU A N 1
ATOM 1030 C CA . GLU A 1 128 ? -9.876 0.189 13.493 1.00 96.56 128 GLU A CA 1
ATOM 1031 C C . GLU A 1 128 ? -8.833 -0.893 13.161 1.00 96.56 128 GLU A C 1
ATOM 1033 O O . GLU A 1 128 ? -8.445 -1.067 12.002 1.00 96.56 128 GLU A O 1
ATOM 1038 N N . LEU A 1 129 ? -8.437 -1.698 14.157 1.00 97.38 129 LEU A N 1
ATOM 1039 C CA . LEU A 1 129 ? -7.539 -2.838 13.956 1.00 97.38 129 LEU A CA 1
ATOM 1040 C C . LEU A 1 129 ? -8.125 -3.891 13.010 1.00 97.38 129 LEU A C 1
ATOM 1042 O O . LEU A 1 129 ? -7.408 -4.417 12.154 1.00 97.38 129 LEU A O 1
ATOM 1046 N N . ASN A 1 130 ? -9.409 -4.216 13.155 1.00 96.75 130 ASN A N 1
ATOM 1047 C CA . ASN A 1 130 ? -10.080 -5.192 12.300 1.00 96.75 130 ASN A CA 1
ATOM 1048 C C . ASN A 1 130 ? -10.155 -4.705 10.850 1.00 96.75 130 ASN A C 1
ATOM 1050 O O . ASN A 1 130 ? -9.871 -5.482 9.936 1.00 96.75 130 ASN A O 1
ATOM 1054 N N . VAL A 1 131 ? -10.468 -3.423 10.635 1.00 97.75 131 VAL A N 1
ATOM 1055 C CA . VAL A 1 131 ? -10.461 -2.825 9.296 1.00 97.75 131 VAL A CA 1
ATOM 1056 C C . VAL A 1 131 ? -9.055 -2.853 8.709 1.00 97.75 131 VAL A C 1
ATOM 1058 O O . VAL A 1 131 ? -8.898 -3.350 7.596 1.00 97.75 131 VAL A O 1
ATOM 1061 N N . MET A 1 132 ? -8.032 -2.414 9.456 1.00 98.25 132 MET A N 1
ATOM 1062 C CA . MET A 1 132 ? -6.640 -2.415 8.988 1.00 98.25 132 MET A CA 1
ATOM 1063 C C . MET A 1 132 ? -6.177 -3.822 8.576 1.00 98.25 132 MET A C 1
ATOM 1065 O O . MET A 1 132 ? -5.649 -4.012 7.481 1.00 98.25 132 MET A O 1
ATOM 1069 N N . LYS A 1 133 ? -6.430 -4.842 9.409 1.00 98.06 133 LYS A N 1
ATOM 1070 C CA . LYS A 1 133 ? -6.116 -6.245 9.078 1.00 98.06 133 LYS A CA 1
ATOM 1071 C C . LYS A 1 133 ? -6.816 -6.703 7.802 1.00 98.06 133 LYS A C 1
ATOM 1073 O O . LYS A 1 133 ? -6.195 -7.359 6.967 1.00 98.06 133 LYS A O 1
ATOM 1078 N N . LYS A 1 134 ? -8.098 -6.359 7.654 1.00 97.50 134 LYS A N 1
ATOM 1079 C CA . LYS A 1 134 ? -8.889 -6.738 6.484 1.00 97.50 134 LYS A CA 1
ATOM 1080 C C . LYS A 1 134 ? -8.337 -6.101 5.211 1.00 97.50 134 LYS A C 1
ATOM 1082 O O . LYS A 1 134 ? -8.099 -6.820 4.249 1.00 97.50 134 LYS A O 1
ATOM 1087 N N . VAL A 1 135 ? -8.085 -4.790 5.204 1.00 97.50 135 VAL A N 1
ATOM 1088 C CA . VAL A 1 135 ? -7.622 -4.105 3.985 1.00 97.50 135 VAL A CA 1
ATOM 1089 C C . VAL A 1 135 ? -6.226 -4.556 3.552 1.00 97.50 135 VAL A C 1
ATOM 1091 O O . VAL A 1 135 ? -6.008 -4.742 2.362 1.00 97.50 135 VAL A O 1
ATOM 1094 N N . ILE A 1 136 ? -5.314 -4.831 4.492 1.00 97.19 136 ILE A N 1
ATOM 1095 C CA . ILE A 1 136 ? -3.990 -5.402 4.177 1.00 97.19 136 ILE A CA 1
ATOM 1096 C C . ILE A 1 136 ? -4.131 -6.787 3.541 1.00 97.19 136 ILE A C 1
ATOM 1098 O O . ILE A 1 136 ? -3.396 -7.122 2.614 1.00 97.19 136 ILE A O 1
ATOM 1102 N N . SER A 1 137 ? -5.068 -7.597 4.041 1.00 96.75 137 SER A N 1
ATOM 1103 C CA . SER A 1 137 ? -5.343 -8.927 3.495 1.00 96.75 137 SER A CA 1
ATOM 1104 C C . SER A 1 137 ? -5.977 -8.867 2.104 1.00 96.75 137 SER A C 1
ATOM 1106 O O . SER A 1 137 ? -5.668 -9.710 1.265 1.00 96.75 137 SER A O 1
ATOM 1108 N N . ASP A 1 138 ? -6.874 -7.909 1.863 1.00 97.38 138 ASP A N 1
ATOM 1109 C CA . ASP A 1 138 ? -7.573 -7.756 0.584 1.00 97.38 138 ASP A CA 1
ATOM 1110 C C . ASP A 1 138 ? -6.646 -7.186 -0.509 1.00 97.38 138 ASP A C 1
ATOM 1112 O O . ASP A 1 138 ? -6.785 -7.538 -1.683 1.00 97.38 138 ASP A O 1
ATOM 1116 N N . PHE A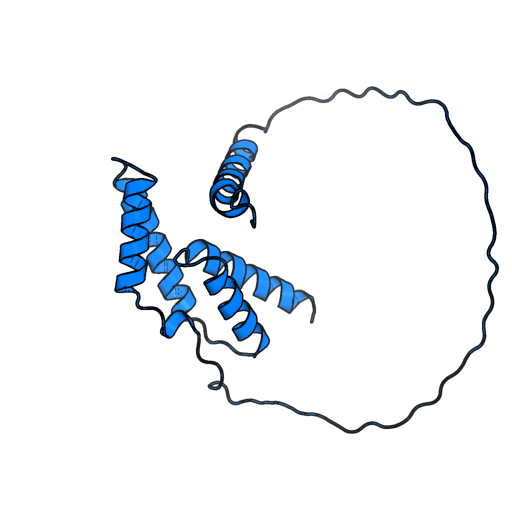 1 139 ? -5.682 -6.338 -0.126 1.00 95.56 139 PHE A N 1
ATOM 1117 C CA . PHE A 1 139 ? -4.798 -5.597 -1.035 1.00 95.56 139 PHE A CA 1
ATOM 1118 C C . PHE A 1 139 ? -3.305 -5.809 -0.714 1.00 95.56 139 PHE A C 1
ATOM 1120 O O . PHE A 1 139 ? -2.588 -4.861 -0.375 1.00 95.56 139 PHE A O 1
ATOM 1127 N N . PRO A 1 140 ? -2.788 -7.045 -0.832 1.00 94.88 140 PRO A N 1
ATOM 1128 C CA . PRO A 1 140 ? -1.397 -7.333 -0.509 1.00 94.88 140 PRO A CA 1
ATOM 1129 C C . PRO A 1 140 ? -0.446 -6.558 -1.430 1.00 94.88 140 PRO A C 1
ATOM 1131 O O . PRO A 1 140 ? -0.546 -6.635 -2.654 1.00 94.88 140 PRO A O 1
ATOM 1134 N N . ASN A 1 141 ? 0.511 -5.844 -0.831 1.00 93.75 141 ASN A N 1
ATOM 1135 C CA . ASN A 1 141 ? 1.486 -4.985 -1.517 1.00 93.75 141 ASN A CA 1
ATOM 1136 C C . ASN A 1 141 ? 0.879 -3.858 -2.378 1.00 93.75 141 ASN A C 1
ATOM 1138 O O . ASN A 1 141 ? 1.588 -3.278 -3.199 1.00 93.75 141 ASN A O 1
ATOM 1142 N N . ASP A 1 142 ? -0.400 -3.523 -2.189 1.00 97.69 142 ASP A N 1
ATOM 1143 C CA . ASP A 1 142 ? -1.021 -2.331 -2.768 1.00 97.69 142 ASP A CA 1
ATOM 1144 C C . ASP A 1 142 ? -1.428 -1.368 -1.647 1.00 97.69 142 ASP A C 1
ATOM 1146 O O . ASP A 1 142 ? -2.576 -1.293 -1.198 1.00 97.69 142 ASP A O 1
ATOM 1150 N N . PHE A 1 143 ? -0.426 -0.649 -1.153 1.00 98.38 143 PHE A N 1
ATOM 1151 C CA . PHE A 1 143 ? -0.537 0.266 -0.028 1.00 98.38 143 PHE A CA 1
ATOM 1152 C C . PHE A 1 143 ? -1.319 1.530 -0.380 1.00 98.38 143 PHE A C 1
ATOM 1154 O O . PHE A 1 143 ? -1.994 2.069 0.491 1.00 98.38 143 PHE A O 1
ATOM 1161 N N . MET A 1 144 ? -1.300 1.975 -1.641 1.00 98.31 144 MET A N 1
ATOM 1162 C CA . MET A 1 144 ? -2.153 3.078 -2.104 1.00 98.31 144 MET A CA 1
ATOM 1163 C C . MET A 1 144 ? -3.638 2.7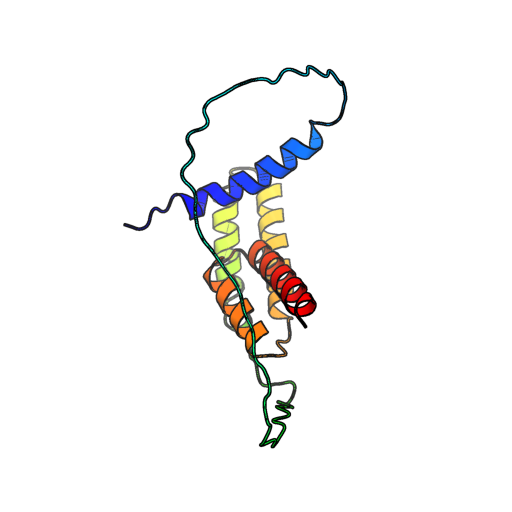23 -1.966 1.00 98.31 144 MET A C 1
ATOM 1165 O O . MET A 1 144 ? -4.394 3.475 -1.345 1.00 98.31 144 MET A O 1
ATOM 1169 N N . THR A 1 145 ? -4.047 1.551 -2.464 1.00 97.81 145 THR A N 1
ATOM 1170 C CA . THR A 1 145 ? -5.431 1.076 -2.310 1.00 97.81 145 THR A CA 1
ATOM 1171 C C . THR A 1 145 ? -5.760 0.794 -0.846 1.00 97.81 145 THR A C 1
ATOM 1173 O O . THR A 1 145 ? -6.812 1.211 -0.364 1.00 97.81 145 THR A O 1
ATOM 1176 N N . THR A 1 146 ? -4.841 0.163 -0.106 1.00 98.44 146 THR A N 1
ATOM 1177 C CA . THR A 1 146 ? -4.999 -0.089 1.336 1.00 98.44 146 THR A CA 1
ATOM 1178 C C . THR A 1 146 ? -5.257 1.209 2.104 1.00 98.44 146 THR A C 1
ATOM 1180 O O . THR A 1 146 ? -6.201 1.273 2.889 1.00 98.44 146 THR A O 1
ATOM 1183 N N . LYS A 1 147 ? -4.466 2.261 1.843 1.00 98.56 147 LYS A N 1
ATOM 1184 C CA . LYS A 1 147 ? -4.621 3.594 2.442 1.00 98.56 147 LYS A CA 1
ATOM 1185 C C . LYS A 1 147 ? -5.988 4.178 2.128 1.00 98.56 147 LYS A C 1
ATOM 1187 O O . LYS A 1 147 ? -6.706 4.554 3.049 1.00 98.56 147 LYS A O 1
ATOM 1192 N N . TYR A 1 148 ? -6.356 4.219 0.850 1.00 98.38 148 TYR A N 1
ATOM 1193 C CA . TYR A 1 148 ? -7.634 4.781 0.425 1.00 98.38 148 TYR A CA 1
ATOM 1194 C C . TYR A 1 148 ? -8.821 4.064 1.082 1.00 98.38 148 TYR A C 1
ATOM 1196 O O . TYR A 1 148 ? -9.671 4.705 1.697 1.00 98.38 148 TYR A O 1
ATOM 1204 N N . VAL A 1 149 ? -8.864 2.730 1.008 1.00 98.38 149 VAL A N 1
ATOM 1205 C CA . VAL A 1 149 ? -9.985 1.954 1.555 1.00 98.38 149 VAL A CA 1
ATOM 1206 C C . VAL A 1 149 ? -10.031 2.050 3.078 1.00 98.38 149 VAL A C 1
ATOM 1208 O O . VAL A 1 149 ? -11.119 2.192 3.629 1.00 98.38 149 VAL A O 1
ATOM 1211 N N . TYR A 1 150 ? -8.884 2.018 3.764 1.00 98.50 150 TYR A N 1
ATOM 1212 C CA . TYR A 1 150 ? -8.837 2.229 5.211 1.00 98.50 150 TYR A CA 1
ATOM 1213 C C . TYR A 1 150 ? -9.427 3.591 5.593 1.00 98.50 150 TYR A C 1
ATOM 1215 O O . TYR A 1 150 ? -10.343 3.653 6.410 1.00 98.50 150 TYR A O 1
ATOM 1223 N N . GLU A 1 151 ? -8.954 4.673 4.968 1.00 98.19 151 GLU A N 1
ATOM 1224 C CA . GLU A 1 151 ? -9.422 6.036 5.241 1.00 98.19 151 GLU A CA 1
ATOM 1225 C C . GLU A 1 151 ? -10.928 6.188 4.991 1.00 98.19 151 GLU A C 1
ATOM 1227 O O . GLU A 1 151 ? -11.634 6.777 5.812 1.00 98.19 151 GLU A O 1
ATOM 1232 N N . GLU A 1 152 ? -11.443 5.638 3.891 1.00 97.81 152 GLU A N 1
ATOM 1233 C CA . GLU A 1 152 ? -12.875 5.690 3.583 1.00 97.81 152 GLU A CA 1
ATOM 1234 C C . GLU A 1 152 ? -13.714 4.872 4.571 1.00 97.81 152 GLU A C 1
ATOM 1236 O O . GLU A 1 152 ? -14.773 5.334 5.001 1.00 97.81 152 GLU A O 1
ATOM 1241 N N . GLN A 1 153 ? -13.232 3.704 5.007 1.00 97.12 153 GLN A N 1
ATOM 1242 C CA . GLN A 1 153 ? -13.900 2.919 6.048 1.00 97.12 153 GLN A CA 1
ATOM 1243 C C . GLN A 1 153 ? -13.930 3.669 7.384 1.00 97.12 153 GLN A C 1
ATOM 1245 O O . GLN A 1 153 ? -14.982 3.726 8.018 1.00 97.12 153 GLN A O 1
ATOM 1250 N N . MET A 1 154 ? -12.832 4.323 7.782 1.00 96.12 154 ME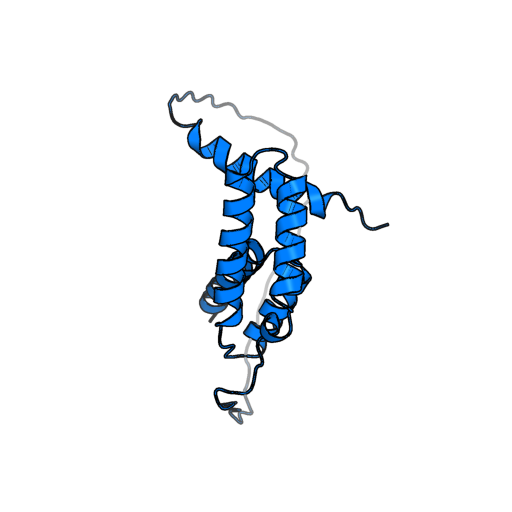T A N 1
ATOM 1251 C CA . MET A 1 154 ? -12.800 5.137 9.005 1.00 96.12 154 MET A CA 1
ATOM 1252 C C . MET A 1 154 ? -13.785 6.308 8.928 1.00 96.12 154 MET A C 1
ATOM 1254 O O . MET A 1 154 ? -14.544 6.557 9.865 1.00 96.12 154 MET A O 1
ATOM 1258 N N . LYS A 1 155 ? -13.842 7.003 7.783 1.00 96.31 155 LYS A N 1
ATOM 1259 C CA . LYS A 1 155 ? -14.825 8.075 7.554 1.00 96.31 155 LYS A CA 1
ATOM 1260 C C . LYS A 1 155 ? -16.262 7.560 7.619 1.00 96.31 155 LYS A C 1
ATOM 1262 O O . LYS A 1 155 ? -17.119 8.247 8.168 1.00 96.31 155 LYS A O 1
ATOM 1267 N N . ALA A 1 156 ? -16.541 6.395 7.038 1.00 94.62 156 ALA A N 1
ATOM 1268 C CA . ALA A 1 156 ? -17.875 5.805 7.042 1.00 94.62 156 ALA A CA 1
ATOM 1269 C C . ALA A 1 156 ? -18.298 5.366 8.450 1.00 94.62 156 ALA A C 1
ATOM 1271 O O . ALA A 1 156 ? -19.413 5.678 8.863 1.00 94.62 156 ALA A O 1
ATOM 1272 N N . MET A 1 157 ? -17.403 4.718 9.202 1.00 90.12 157 MET A N 1
ATOM 1273 C CA . MET A 1 157 ? -17.638 4.320 10.594 1.00 90.12 157 MET A CA 1
ATOM 1274 C C . MET A 1 157 ? -17.973 5.521 11.481 1.00 90.12 157 MET A C 1
ATOM 1276 O O . MET A 1 157 ? -18.964 5.482 12.204 1.00 90.12 157 MET A O 1
ATOM 1280 N N . ASN A 1 158 ? -17.221 6.618 11.357 1.00 90.62 158 ASN A N 1
ATOM 1281 C CA . ASN A 1 158 ? -17.453 7.837 12.138 1.00 90.62 158 ASN A CA 1
ATOM 1282 C C . ASN A 1 158 ? -18.791 8.530 11.829 1.00 90.62 158 ASN A C 1
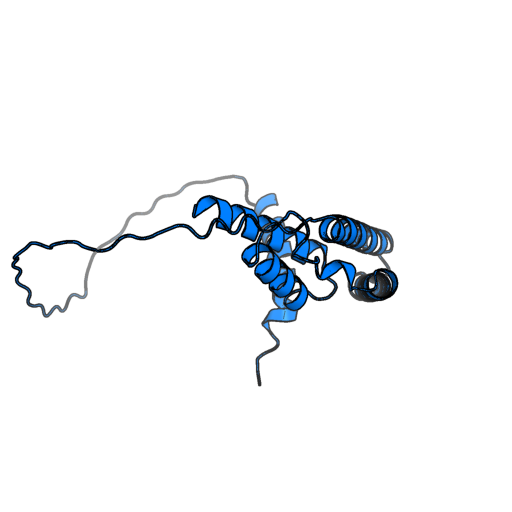ATOM 1284 O O . ASN A 1 158 ? -19.241 9.346 12.621 1.00 90.62 158 ASN A O 1
ATOM 1288 N N . LYS A 1 159 ? -19.432 8.237 10.688 1.00 92.50 159 LYS A N 1
ATOM 1289 C CA . LYS A 1 159 ? -20.769 8.760 10.346 1.00 92.50 159 LYS A CA 1
ATOM 1290 C C . LYS A 1 159 ? -21.918 7.935 10.929 1.00 92.50 159 LYS A C 1
ATOM 1292 O O . LYS A 1 159 ? -23.060 8.370 10.839 1.00 92.50 159 LYS A O 1
ATOM 1297 N N . GLN A 1 160 ? -21.643 6.726 11.416 1.00 80.50 160 GLN A N 1
ATOM 1298 C CA . GLN A 1 160 ? -22.648 5.838 12.014 1.00 80.50 160 GLN A CA 1
ATOM 1299 C C . GLN A 1 160 ? -22.757 6.012 13.538 1.00 80.50 160 GLN A C 1
ATOM 1301 O O . GLN A 1 160 ? -23.609 5.375 14.154 1.00 80.50 160 GLN A O 1
ATOM 1306 N N . GLN A 1 161 ? -21.880 6.826 14.132 1.00 68.31 161 GLN A N 1
ATOM 1307 C CA . GLN A 1 161 ? -21.860 7.176 15.554 1.00 68.31 161 GLN A CA 1
ATOM 1308 C C . GLN A 1 161 ? -22.562 8.514 15.777 1.00 68.31 161 GLN A C 1
ATOM 1310 O O . GLN A 1 161 ? -23.215 8.646 16.835 1.00 68.31 161 GLN A O 1
#

Sequence (161 aa):
MQNSFYTKWWFWFMIAVVVIVVVGGKNKKEEATTTPAELKKEIKQEQPRQDVQAQPEKKEKPKQDVQQSASGFTNPIKNIDKAAAMNAVKEKAKKDFPDDYMTQNYVAEEQSKAFDHLNGIELKSQEELNVMKKVISDFPNDFMTTKYVYEEQMKAMNKQQ